Protein AF-A0A7C7PIL2-F1 (afdb_monomer)

pLDDT: mean 85.41, std 16.76, range [46.28, 98.69]

Sol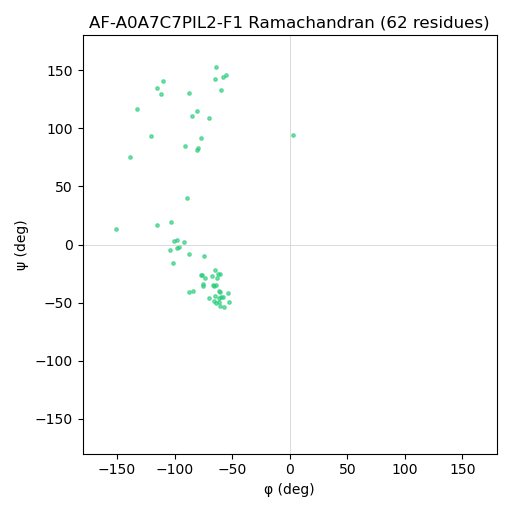vent-accessible surface area (backbone atoms only — not comparable to full-atom values): 4444 Å² total; per-residue (Å²): 145,78,87,79,79,77,76,84,73,81,71,81,82,85,74,82,87,80,81,87,81,82,77,74,58,66,83,58,42,74,69,39,97,68,72,48,72,65,59,51,50,49,54,51,53,40,44,70,77,38,44,67,63,48,54,47,59,60,50,70,80,53,91,130

Foldseek 3Di:
DPPPPPPPPPPDDPDPPDPDDDDPPPVDLVPDPDNDPVVVVVLVVCCVVPVCVSVVVVCVVDDD

Radius of gyration: 22.0 Å; Cα contacts (8 Å, |Δi|>4): 10; chains: 1; bounding box: 47×56×32 Å

Sequence (64 aa):
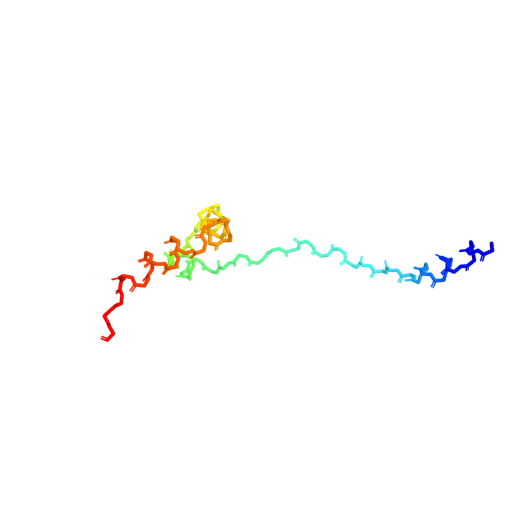MVRDAMTELDSIESMLDEQRRFPPPEPIASEAHITDLDEYQSMWRRSIADPAGFWGEIAEEFEW

Mean predicted aligned error: 10.98 Å

Secondary structure (DSSP, 8-state):
--SSTTSS--------------PPPHHHHHHSS---HHHHHHHHHHHHHSHHHHHHHHHHT---

Structure (mmCIF, N/CA/C/O backbone):
data_AF-A0A7C7PIL2-F1
#
_entry.id   AF-A0A7C7PIL2-F1
#
loop_
_atom_site.group_PDB
_atom_site.id
_atom_site.type_symbol
_atom_site.label_atom_id
_atom_site.label_alt_id
_atom_site.label_comp_id
_atom_site.label_asym_id
_atom_site.label_entity_id
_atom_site.label_seq_id
_atom_site.pdbx_PDB_ins_code
_atom_site.Cartn_x
_atom_site.Cartn_y
_atom_site.Cartn_z
_atom_site.occupancy
_atom_site.B_iso_or_equiv
_atom_site.auth_seq_id
_atom_site.auth_comp_id
_atom_site.auth_asym_id
_atom_site.auth_atom_id
_atom_site.pdbx_PDB_model_num
ATOM 1 N N . MET A 1 1 ? 33.467 -37.256 -4.928 1.00 48.19 1 MET A N 1
ATOM 2 C CA . MET A 1 1 ? 33.734 -36.939 -3.511 1.00 48.19 1 MET A CA 1
ATOM 3 C C . MET A 1 1 ? 33.148 -35.564 -3.199 1.00 4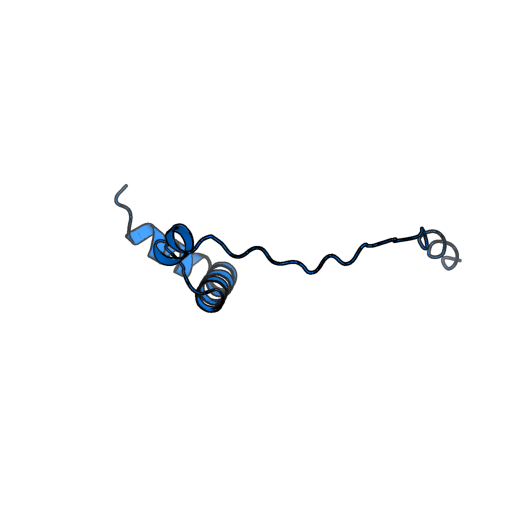8.19 1 MET A C 1
ATOM 5 O O . MET A 1 1 ? 33.882 -34.596 -3.173 1.00 48.19 1 MET A O 1
ATOM 9 N N . VAL A 1 2 ? 31.820 -35.466 -3.066 1.00 49.72 2 VAL A N 1
ATOM 10 C CA . VAL A 1 2 ? 31.106 -34.238 -2.627 1.00 49.72 2 VAL A CA 1
ATOM 11 C C . VAL A 1 2 ? 29.788 -34.576 -1.903 1.00 49.72 2 VAL A C 1
ATOM 13 O O . VAL A 1 2 ? 28.935 -33.720 -1.722 1.00 49.72 2 VAL A O 1
ATOM 16 N N . ARG A 1 3 ? 29.584 -35.844 -1.511 1.00 49.88 3 ARG A N 1
ATOM 17 C CA . ARG A 1 3 ? 28.299 -36.341 -0.986 1.00 49.88 3 ARG A CA 1
ATOM 18 C C . ARG A 1 3 ? 28.156 -36.267 0.541 1.00 49.88 3 ARG A C 1
ATOM 20 O O . ARG A 1 3 ? 27.107 -36.645 1.036 1.00 49.88 3 ARG A O 1
ATOM 27 N N . ASP A 1 4 ? 29.154 -35.743 1.250 1.00 52.88 4 ASP A N 1
ATOM 28 C CA . ASP A 1 4 ? 29.168 -35.6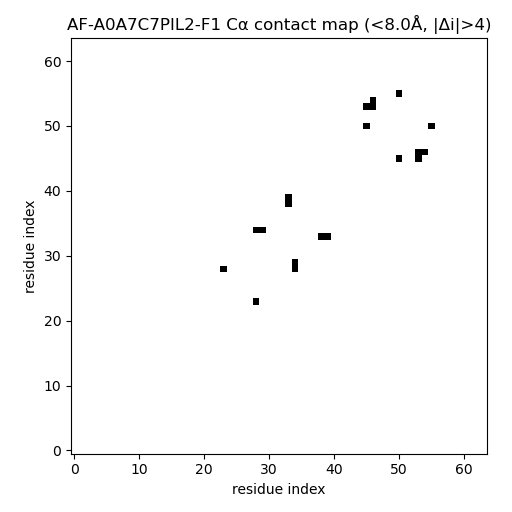78 2.722 1.00 52.88 4 ASP A CA 1
ATOM 29 C C . ASP A 1 4 ? 28.874 -34.284 3.303 1.00 52.88 4 ASP A C 1
ATOM 31 O O . ASP A 1 4 ? 28.746 -34.142 4.510 1.00 52.88 4 ASP A O 1
ATOM 35 N N . ALA A 1 5 ? 28.723 -33.241 2.478 1.00 50.69 5 ALA A N 1
ATOM 36 C CA . ALA A 1 5 ? 28.519 -31.874 2.981 1.00 50.69 5 ALA A CA 1
ATOM 37 C C . ALA A 1 5 ? 27.046 -31.500 3.258 1.00 50.69 5 ALA A C 1
ATOM 39 O O . ALA A 1 5 ? 26.787 -30.427 3.790 1.00 50.69 5 ALA A O 1
ATOM 40 N N . MET A 1 6 ? 26.073 -32.341 2.884 1.00 46.28 6 MET A N 1
ATOM 41 C CA . MET A 1 6 ? 24.636 -32.013 2.981 1.00 46.28 6 MET A CA 1
ATOM 42 C C . MET A 1 6 ? 23.932 -32.568 4.230 1.00 46.28 6 MET A C 1
ATOM 44 O O . MET A 1 6 ? 22.750 -32.297 4.409 1.00 46.28 6 MET A O 1
ATOM 48 N N . THR A 1 7 ? 24.620 -33.331 5.085 1.00 54.88 7 THR A N 1
ATOM 49 C CA . THR A 1 7 ? 23.982 -34.069 6.199 1.00 54.88 7 THR A CA 1
ATOM 50 C C . THR A 1 7 ? 24.068 -33.345 7.556 1.00 54.88 7 THR A C 1
ATOM 52 O O . THR A 1 7 ? 23.594 -33.862 8.557 1.00 54.88 7 THR A O 1
ATOM 55 N 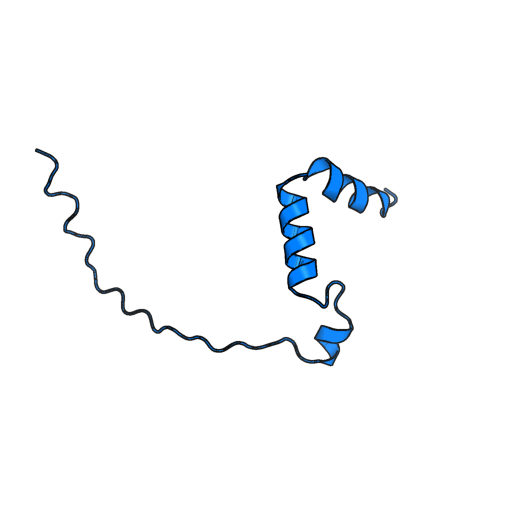N . GLU A 1 8 ? 24.616 -32.128 7.614 1.00 57.75 8 GLU A N 1
ATOM 56 C CA . GLU A 1 8 ? 24.782 -31.343 8.860 1.00 57.75 8 GLU A CA 1
ATOM 57 C C . GLU A 1 8 ? 23.738 -30.211 9.021 1.00 57.75 8 GLU A C 1
ATOM 59 O O . GLU A 1 8 ? 23.954 -29.262 9.768 1.00 57.75 8 GLU A O 1
ATOM 64 N N . LEU A 1 9 ? 22.604 -30.275 8.312 1.00 54.47 9 LEU 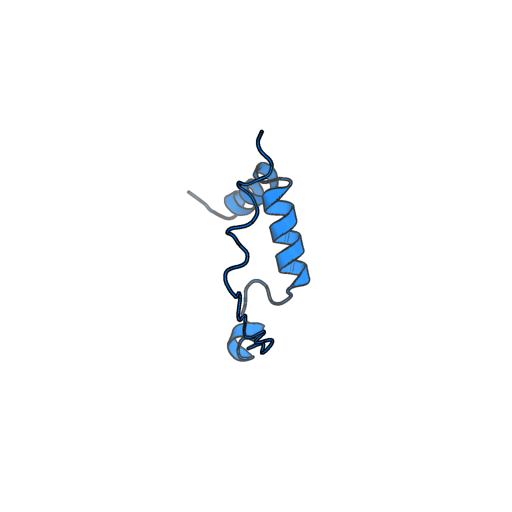A N 1
ATOM 65 C CA . LEU A 1 9 ? 21.525 -29.271 8.389 1.00 54.47 9 LEU A CA 1
ATOM 66 C C . LEU A 1 9 ? 20.206 -29.825 8.943 1.00 54.47 9 LEU A C 1
ATOM 68 O O . LEU A 1 9 ? 19.176 -29.180 8.803 1.00 54.47 9 LEU A O 1
ATOM 72 N N . ASP A 1 10 ? 20.210 -30.983 9.601 1.00 55.25 10 ASP A N 1
ATOM 73 C CA . ASP A 1 10 ? 19.007 -31.509 10.270 1.00 55.25 10 ASP A CA 1
ATOM 74 C C . ASP A 1 10 ? 18.916 -31.010 11.730 1.00 55.25 10 ASP A C 1
ATOM 76 O O . ASP A 1 10 ? 18.619 -31.736 12.681 1.00 55.25 10 ASP A O 1
ATOM 80 N N . SER A 1 11 ? 19.267 -29.734 11.928 1.00 67.50 11 SER A N 1
ATOM 81 C CA . SER A 1 11 ? 19.228 -29.061 13.225 1.00 67.50 11 SER A CA 1
ATOM 82 C C . SER A 1 11 ? 17.781 -28.694 13.560 1.00 67.50 11 SER A C 1
ATOM 84 O O . SER A 1 11 ? 17.319 -27.628 13.175 1.00 67.50 11 SER A O 1
ATOM 86 N N . ILE A 1 12 ? 17.095 -29.597 14.268 1.00 67.31 12 ILE A N 1
ATOM 87 C CA . ILE A 1 12 ? 15.784 -29.481 14.944 1.00 67.31 12 ILE A CA 1
ATOM 88 C C . ILE A 1 12 ? 15.080 -28.124 14.740 1.00 67.31 12 ILE A C 1
ATOM 90 O O . ILE A 1 12 ? 15.271 -27.178 15.509 1.00 67.31 12 ILE A O 1
ATOM 94 N N . GLU A 1 13 ? 14.203 -28.052 13.740 1.00 66.94 13 GLU A N 1
ATOM 95 C CA . GLU A 1 13 ? 13.335 -26.898 13.507 1.00 66.94 13 GLU A CA 1
ATOM 96 C C . GLU A 1 13 ? 12.007 -27.093 14.263 1.00 66.94 13 GLU A C 1
ATOM 98 O O . GLU A 1 13 ? 11.024 -27.617 13.745 1.00 66.94 13 GLU A O 1
ATOM 103 N N . SER A 1 14 ? 11.971 -26.723 15.546 1.00 68.06 14 SER A N 1
ATOM 104 C CA . SER A 1 14 ? 10.714 -26.680 16.305 1.00 68.06 14 SER A CA 1
ATOM 105 C C . SER A 1 14 ? 9.960 -25.389 15.978 1.00 68.06 14 SER A C 1
ATOM 107 O O . SER A 1 14 ? 10.027 -24.420 16.736 1.00 68.06 14 SER A O 1
ATOM 109 N N . MET A 1 15 ? 9.232 -25.363 14.862 1.00 68.50 15 MET A N 1
ATOM 110 C CA . MET A 1 15 ? 8.296 -24.274 14.576 1.00 68.50 15 MET A CA 1
ATOM 111 C C . MET A 1 15 ? 6.989 -24.499 15.333 1.00 68.50 15 MET A C 1
ATOM 113 O O . MET A 1 15 ? 6.251 -25.447 15.075 1.00 68.50 15 MET A O 1
ATOM 117 N N . LEU A 1 16 ? 6.685 -23.608 16.274 1.00 77.94 16 LEU A N 1
ATOM 118 C CA . LEU A 1 16 ? 5.309 -23.431 16.721 1.00 77.94 16 LEU A CA 1
ATOM 119 C C . LEU A 1 16 ? 4.545 -22.772 15.564 1.00 77.94 16 LEU A C 1
ATOM 121 O O . LEU A 1 16 ? 4.786 -21.606 15.259 1.00 77.94 16 LEU A O 1
ATOM 125 N N . ASP A 1 17 ? 3.664 -23.526 14.905 1.00 73.31 17 ASP A N 1
ATOM 126 C CA . ASP A 1 17 ? 2.807 -23.019 13.828 1.00 73.31 17 ASP A CA 1
ATOM 127 C C . ASP A 1 17 ? 1.601 -22.270 14.424 1.00 73.31 17 ASP A C 1
ATOM 129 O O . ASP A 1 17 ? 0.528 -22.826 14.669 1.00 73.31 17 ASP A O 1
ATOM 133 N N . GLU A 1 18 ? 1.818 -21.000 14.764 1.00 83.06 18 GLU A N 1
ATOM 134 C CA . GLU A 1 18 ? 0.790 -20.098 15.278 1.00 83.06 18 GLU A CA 1
ATOM 135 C C . GLU A 1 18 ? 0.015 -19.451 14.119 1.00 83.06 18 GLU A C 1
ATOM 137 O O . GLU A 1 18 ? 0.533 -18.603 13.397 1.00 83.06 18 GLU A O 1
ATOM 142 N N . GLN A 1 19 ? -1.257 -19.831 13.973 1.00 87.44 19 GLN A N 1
ATOM 143 C CA . GLN A 1 19 ? -2.130 -19.424 12.862 1.00 87.44 19 GLN A CA 1
ATOM 144 C C . GLN A 1 19 ? -3.104 -18.287 13.226 1.00 87.44 19 GLN A C 1
ATOM 146 O O . GLN A 1 19 ? -3.954 -17.910 12.410 1.00 87.44 19 GLN A O 1
ATOM 151 N N . ARG A 1 20 ? -3.049 -17.741 14.452 1.00 93.25 20 ARG A N 1
ATOM 152 C CA . ARG A 1 20 ? -3.941 -16.645 14.862 1.00 93.25 20 ARG A CA 1
ATOM 153 C C . ARG A 1 20 ? -3.766 -15.417 13.971 1.00 93.25 20 ARG A C 1
ATOM 155 O O . ARG A 1 20 ? -2.664 -14.926 13.747 1.00 93.25 20 ARG A O 1
ATOM 162 N N . ARG A 1 21 ? -4.901 -14.877 13.527 1.00 89.81 21 ARG A N 1
ATOM 163 C CA . ARG A 1 21 ? -4.990 -13.620 12.779 1.00 89.81 21 ARG A CA 1
ATOM 164 C C . ARG A 1 21 ? -5.635 -12.556 13.652 1.00 89.81 21 ARG A C 1
ATOM 166 O O . ARG A 1 21 ? -6.603 -12.835 14.356 1.00 89.81 21 ARG A O 1
ATOM 173 N N . PHE A 1 22 ? -5.120 -11.340 13.557 1.00 91.88 22 PHE A N 1
ATOM 174 C CA . PHE A 1 22 ? -5.631 -10.175 14.268 1.00 91.88 22 PHE A CA 1
ATOM 175 C C . PHE A 1 22 ? -6.044 -9.138 13.223 1.00 91.88 22 PHE A C 1
ATOM 177 O O . PHE A 1 22 ? -5.180 -8.412 12.731 1.00 91.88 22 PHE A O 1
ATOM 184 N N . PRO A 1 23 ? -7.321 -9.113 12.801 1.00 90.19 23 PRO A N 1
ATOM 185 C CA . PRO A 1 23 ? -7.772 -8.112 11.847 1.00 90.19 23 PRO A CA 1
ATOM 186 C C . PRO A 1 23 ? -7.672 -6.709 12.465 1.00 90.19 23 PRO A C 1
ATOM 188 O O . PRO A 1 23 ? -7.768 -6.572 13.692 1.00 90.19 23 PRO A O 1
ATOM 191 N N . PRO A 1 24 ? -7.493 -5.665 11.640 1.00 91.56 24 PRO A N 1
ATOM 192 C CA . PRO A 1 24 ? -7.563 -4.297 12.128 1.00 91.56 24 PRO A CA 1
ATOM 193 C C . PRO A 1 24 ? -8.936 -4.030 12.780 1.00 91.56 24 PRO A C 1
ATOM 195 O O . PRO A 1 24 ? -9.949 -4.559 12.313 1.00 91.56 24 PRO A O 1
ATOM 198 N N . PRO A 1 25 ? -8.996 -3.222 13.855 1.00 95.00 25 PRO A N 1
ATOM 199 C CA . PRO A 1 25 ? -10.258 -2.767 14.430 1.00 95.00 25 PRO A CA 1
ATOM 200 C C . PRO A 1 25 ? -11.138 -2.063 13.389 1.00 95.00 25 PRO A C 1
ATOM 202 O O . PRO A 1 25 ? -10.625 -1.342 12.537 1.00 95.00 25 PRO A O 1
ATOM 205 N N . GLU A 1 26 ? -12.459 -2.220 13.496 1.00 94.00 26 GLU A N 1
ATOM 206 C CA . GLU A 1 26 ? -13.431 -1.717 12.508 1.00 94.00 26 GLU A CA 1
ATOM 207 C C . GLU A 1 26 ? -13.314 -0.211 12.188 1.00 94.00 26 GLU A C 1
ATOM 209 O O . GLU A 1 26 ? -13.302 0.114 10.998 1.00 94.00 26 GLU A O 1
ATOM 214 N N . PRO A 1 27 ? -13.090 0.696 13.165 1.00 94.38 27 PRO A N 1
ATOM 215 C CA . PRO A 1 27 ? -12.939 2.121 12.858 1.00 94.38 27 PRO A CA 1
ATOM 216 C C . PRO A 1 27 ? -11.716 2.422 11.984 1.00 94.38 27 PRO A C 1
ATOM 218 O O . PRO A 1 27 ? -11.716 3.370 11.215 1.00 94.38 27 PRO A O 1
ATOM 221 N N . ILE A 1 28 ? -10.665 1.604 12.089 1.00 92.88 28 ILE A N 1
ATOM 222 C CA . ILE A 1 28 ? -9.445 1.756 11.284 1.00 92.88 28 ILE A CA 1
ATOM 223 C C . ILE A 1 28 ? -9.632 1.084 9.922 1.00 92.88 28 ILE A C 1
ATOM 225 O O . ILE A 1 28 ? -9.190 1.603 8.903 1.00 92.88 28 ILE A O 1
ATOM 229 N N . ALA A 1 29 ? -10.281 -0.081 9.903 1.00 93.44 29 ALA A N 1
ATOM 230 C CA . ALA A 1 29 ? -10.497 -0.852 8.687 1.00 93.44 29 ALA A CA 1
ATOM 231 C C . ALA A 1 29 ? -11.413 -0.126 7.687 1.00 93.44 29 ALA A C 1
ATOM 233 O O . ALA A 1 29 ? -11.188 -0.226 6.486 1.00 93.44 29 ALA A O 1
ATOM 234 N N . SER A 1 30 ? -12.423 0.603 8.171 1.00 93.00 30 SER A N 1
ATOM 235 C CA . SER A 1 30 ? -13.393 1.321 7.332 1.00 93.00 30 SER A CA 1
ATOM 236 C C . SER A 1 30 ? -12.851 2.622 6.726 1.00 93.00 30 SER A C 1
ATOM 238 O O . SER A 1 30 ? -13.310 3.031 5.663 1.00 93.00 30 SER A O 1
ATOM 240 N N . GLU A 1 31 ? -11.861 3.248 7.367 1.00 95.25 31 GLU A N 1
ATOM 241 C CA . GLU A 1 31 ? -11.231 4.498 6.913 1.00 95.25 31 GLU A CA 1
ATOM 242 C C . GLU A 1 31 ? -9.934 4.271 6.113 1.00 95.25 31 GLU A C 1
ATOM 244 O O . GLU A 1 31 ? -9.304 5.225 5.652 1.00 95.25 31 GLU A O 1
ATOM 249 N N . ALA A 1 32 ? -9.503 3.018 5.947 1.00 95.38 32 ALA A N 1
ATOM 250 C CA . ALA A 1 32 ? -8.286 2.691 5.218 1.00 95.38 32 ALA A CA 1
ATOM 251 C C . ALA A 1 32 ? -8.397 3.063 3.730 1.00 95.38 32 ALA A C 1
ATOM 253 O O . ALA A 1 32 ? -9.418 2.832 3.088 1.00 95.38 32 ALA A O 1
ATOM 254 N N . HIS A 1 33 ? -7.299 3.553 3.147 1.00 94.81 33 HIS A N 1
ATOM 255 C CA . HIS A 1 33 ? -7.219 3.820 1.704 1.00 94.81 33 HIS A CA 1
ATOM 256 C C . HIS A 1 33 ? -7.435 2.568 0.844 1.00 94.81 33 HIS A C 1
ATOM 258 O O . HIS A 1 33 ? -7.842 2.683 -0.305 1.00 94.81 33 HIS A O 1
ATOM 264 N N . ILE A 1 34 ? -7.157 1.387 1.403 1.00 95.06 34 ILE A N 1
ATOM 265 C CA . ILE A 1 34 ? -7.444 0.090 0.795 1.00 95.06 34 ILE A CA 1
ATOM 266 C C . ILE A 1 34 ? -8.115 -0.764 1.870 1.00 95.06 34 ILE A C 1
ATOM 268 O O . ILE A 1 34 ? -7.506 -1.053 2.903 1.00 95.06 34 ILE A O 1
ATOM 272 N N . THR A 1 35 ? -9.370 -1.141 1.637 1.00 94.25 35 THR A N 1
ATOM 273 C CA . THR A 1 35 ? -10.200 -1.880 2.611 1.00 94.25 35 THR A CA 1
ATOM 274 C C . THR A 1 35 ? -10.294 -3.373 2.294 1.00 94.25 35 THR A C 1
ATOM 276 O O . THR A 1 35 ? -10.641 -4.173 3.164 1.00 94.25 35 THR A O 1
ATOM 279 N N . ASP A 1 36 ? -9.935 -3.756 1.066 1.00 93.25 36 ASP A N 1
ATOM 280 C CA . ASP A 1 36 ? -10.007 -5.119 0.559 1.00 93.25 36 ASP A CA 1
ATOM 281 C C . ASP A 1 36 ? -8.611 -5.687 0.246 1.00 93.25 36 ASP A C 1
ATOM 283 O O . ASP A 1 36 ? -7.746 -5.039 -0.351 1.00 93.25 36 ASP A O 1
ATOM 287 N N . LEU A 1 37 ? -8.370 -6.930 0.670 1.00 92.94 37 LEU A N 1
ATOM 288 C CA . LEU A 1 37 ? -7.059 -7.559 0.515 1.00 92.94 37 LEU A CA 1
ATOM 289 C C . LEU A 1 37 ? -6.777 -7.966 -0.939 1.00 92.94 37 LEU A C 1
ATOM 291 O O . LEU A 1 37 ? -5.611 -8.013 -1.342 1.00 92.94 37 LEU A O 1
ATOM 295 N N . ASP A 1 38 ? -7.803 -8.277 -1.728 1.00 96.62 38 ASP A N 1
ATOM 296 C CA . ASP A 1 38 ? -7.633 -8.636 -3.135 1.00 96.62 38 ASP A CA 1
ATOM 297 C C . ASP A 1 38 ? -7.338 -7.393 -3.982 1.00 96.62 38 ASP A C 1
ATOM 299 O O . ASP A 1 38 ? -6.485 -7.459 -4.875 1.00 96.62 38 ASP A O 1
ATOM 303 N N . GLU A 1 39 ? -7.943 -6.250 -3.647 1.00 97.06 39 GLU A N 1
ATOM 304 C CA . GLU A 1 39 ? -7.586 -4.935 -4.186 1.00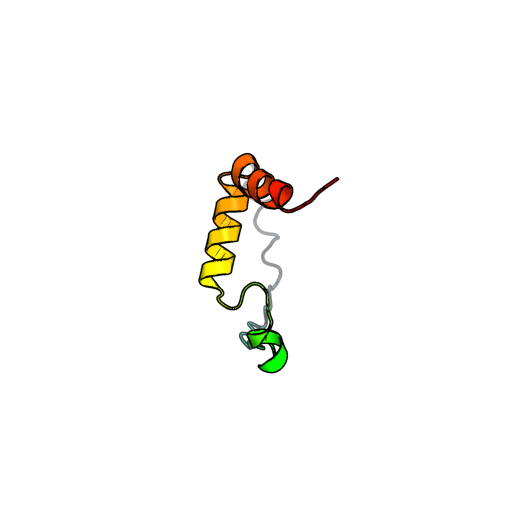 97.06 39 GLU A CA 1
ATOM 305 C C . GLU A 1 39 ? -6.108 -4.619 -3.927 1.00 97.06 39 GLU A C 1
ATOM 307 O O . GLU A 1 39 ? -5.353 -4.402 -4.882 1.00 97.06 39 GLU A O 1
ATOM 312 N N . TYR A 1 40 ? -5.660 -4.704 -2.666 1.00 96.88 40 TYR A N 1
ATOM 313 C CA . TYR A 1 40 ? -4.247 -4.529 -2.313 1.00 96.88 40 TYR A CA 1
ATOM 314 C C . TYR A 1 40 ? -3.340 -5.443 -3.144 1.00 96.88 40 TYR A C 1
ATOM 316 O O . TYR A 1 40 ? -2.359 -4.988 -3.734 1.00 96.88 40 TYR A O 1
ATOM 324 N N . GLN A 1 41 ? -3.665 -6.737 -3.225 1.00 98.12 41 GLN A N 1
ATOM 325 C CA . GLN A 1 41 ? -2.850 -7.682 -3.980 1.00 98.12 41 GLN A CA 1
ATOM 326 C C . GLN A 1 41 ? -2.835 -7.368 -5.480 1.00 98.12 41 GLN A C 1
ATOM 328 O O . GLN A 1 41 ? -1.821 -7.593 -6.138 1.00 98.12 41 GLN A O 1
ATOM 333 N N . SER A 1 42 ? -3.938 -6.877 -6.047 1.00 98.06 42 SER A N 1
ATOM 334 C CA . SER A 1 42 ? -4.006 -6.458 -7.449 1.00 98.06 42 SER A CA 1
ATOM 335 C C . SER A 1 42 ? -3.081 -5.270 -7.714 1.00 98.06 42 SER A C 1
ATOM 337 O O . SER A 1 42 ? -2.226 -5.341 -8.603 1.00 98.06 42 SER A O 1
ATOM 339 N N . MET A 1 43 ? -3.175 -4.229 -6.881 1.00 98.12 43 MET A N 1
ATOM 340 C CA . MET A 1 43 ? -2.300 -3.056 -6.945 1.00 98.12 43 MET A CA 1
ATOM 341 C C . MET A 1 43 ? -0.831 -3.443 -6.765 1.00 98.12 43 MET A C 1
ATOM 343 O O . MET A 1 43 ? 0.017 -3.022 -7.548 1.00 98.12 43 MET A O 1
ATOM 347 N N . TRP A 1 44 ? -0.528 -4.303 -5.788 1.00 98.31 44 TRP A N 1
ATOM 348 C CA . TRP A 1 44 ? 0.825 -4.801 -5.543 1.00 98.31 44 TRP A CA 1
ATOM 349 C C . TRP A 1 44 ? 1.380 -5.591 -6.733 1.00 98.31 44 TRP A C 1
ATOM 351 O O . TRP A 1 44 ? 2.504 -5.352 -7.165 1.00 98.31 44 TRP A O 1
ATOM 361 N N . ARG A 1 45 ? 0.601 -6.504 -7.324 1.00 98.69 45 ARG A N 1
ATOM 362 C CA . ARG A 1 45 ? 1.050 -7.236 -8.520 1.00 98.69 45 ARG A CA 1
ATOM 363 C C . ARG A 1 45 ? 1.335 -6.281 -9.677 1.00 98.69 45 ARG A C 1
ATOM 365 O O . ARG A 1 45 ? 2.339 -6.457 -10.364 1.00 98.69 45 ARG A O 1
ATOM 372 N N . ARG A 1 46 ? 0.488 -5.265 -9.878 1.00 98.50 46 ARG A N 1
ATOM 373 C CA . ARG A 1 46 ? 0.687 -4.249 -10.919 1.00 98.50 46 ARG A CA 1
ATOM 374 C C . ARG A 1 46 ? 1.938 -3.412 -10.663 1.00 98.50 46 ARG A C 1
ATOM 376 O O . ARG A 1 46 ? 2.709 -3.224 -11.596 1.00 98.50 46 ARG A O 1
ATOM 383 N N . SER A 1 47 ? 2.176 -2.973 -9.428 1.00 98.50 47 SER A N 1
ATOM 384 C CA . SER A 1 47 ? 3.341 -2.143 -9.095 1.00 98.50 47 SER A CA 1
ATOM 385 C C . SER A 1 47 ? 4.677 -2.846 -9.350 1.00 98.50 47 SER A C 1
ATOM 387 O O . SER A 1 47 ? 5.679 -2.183 -9.609 1.00 98.50 47 SER A O 1
ATOM 389 N N . ILE A 1 48 ? 4.689 -4.184 -9.327 1.00 98.56 48 ILE A N 1
ATOM 390 C CA . ILE A 1 48 ? 5.850 -5.004 -9.692 1.00 98.56 48 ILE A CA 1
ATOM 391 C C . ILE A 1 48 ? 5.897 -5.308 -11.197 1.00 98.56 48 ILE A C 1
ATOM 393 O O . ILE A 1 48 ? 6.977 -5.284 -11.785 1.00 98.56 48 ILE A O 1
ATOM 397 N N . ALA A 1 49 ? 4.758 -5.615 -11.826 1.00 98.69 49 ALA A N 1
ATOM 398 C CA . ALA A 1 49 ? 4.700 -6.003 -13.238 1.00 98.69 49 ALA A CA 1
ATOM 399 C C . ALA A 1 49 ? 4.873 -4.821 -14.211 1.00 98.69 49 ALA A C 1
ATOM 401 O O . ALA A 1 49 ? 5.459 -4.993 -15.278 1.00 98.69 49 ALA A O 1
ATOM 402 N N . ASP A 1 50 ? 4.378 -3.640 -13.842 1.00 98.62 50 ASP A N 1
ATOM 403 C CA . ASP A 1 50 ? 4.489 -2.386 -14.593 1.00 98.62 50 ASP A CA 1
ATOM 404 C C . ASP A 1 50 ? 4.790 -1.218 -13.633 1.00 98.62 50 ASP A C 1
ATOM 406 O O . ASP A 1 50 ? 3.910 -0.417 -13.301 1.00 98.62 50 ASP A O 1
ATOM 410 N N . PRO A 1 51 ? 6.036 -1.119 -13.140 1.00 98.44 51 PRO A N 1
ATOM 411 C CA . PRO A 1 51 ? 6.401 -0.106 -12.156 1.00 98.44 51 PRO A CA 1
ATOM 412 C C . PRO A 1 51 ? 6.333 1.314 -12.725 1.00 98.44 51 PRO A C 1
ATOM 414 O O . PRO A 1 51 ? 5.974 2.237 -12.001 1.00 98.44 51 PRO A O 1
ATOM 417 N N . ALA A 1 52 ? 6.674 1.501 -14.005 1.00 98.31 52 ALA A N 1
ATOM 418 C CA . ALA A 1 52 ? 6.683 2.820 -14.630 1.00 9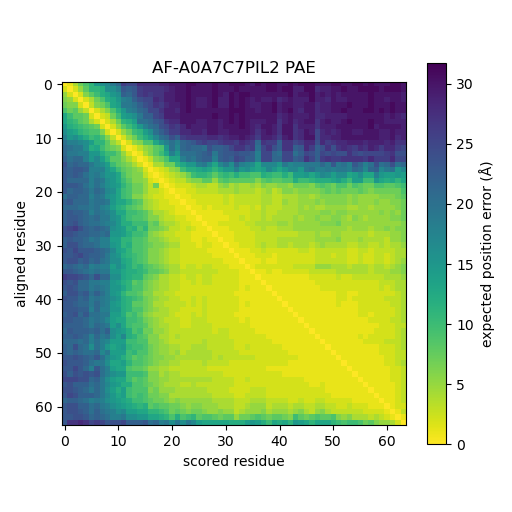8.31 52 ALA A CA 1
ATOM 419 C C . ALA A 1 52 ? 5.262 3.365 -14.808 1.00 98.31 52 ALA A C 1
ATOM 421 O O . ALA A 1 52 ? 5.020 4.516 -14.454 1.00 98.31 52 ALA A O 1
ATOM 422 N N . GLY A 1 53 ? 4.327 2.544 -15.301 1.00 98.25 53 GLY A N 1
ATOM 423 C CA . GLY A 1 53 ? 2.926 2.942 -15.420 1.00 98.25 53 GLY A CA 1
ATOM 424 C C . GLY A 1 53 ? 2.278 3.163 -14.056 1.00 98.25 53 GLY A C 1
ATOM 425 O O . GLY A 1 53 ? 1.693 4.213 -13.818 1.00 98.25 53 GLY A O 1
ATOM 426 N N . PHE A 1 54 ? 2.448 2.218 -13.126 1.00 98.44 54 PHE A N 1
ATOM 427 C CA . PHE A 1 54 ? 1.839 2.309 -11.797 1.00 98.44 54 PHE A CA 1
ATOM 428 C C . PHE A 1 54 ? 2.297 3.547 -11.016 1.00 98.44 54 PHE A C 1
ATOM 430 O O . PHE A 1 54 ? 1.471 4.320 -10.539 1.00 98.44 54 PHE A O 1
ATOM 437 N N . TRP A 1 55 ? 3.611 3.754 -10.879 1.00 97.25 55 TRP A N 1
ATOM 438 C CA . TRP A 1 55 ? 4.120 4.893 -10.113 1.00 97.25 55 TRP A CA 1
ATOM 439 C C . TRP A 1 55 ? 4.015 6.214 -10.873 1.00 97.25 55 TRP A C 1
ATOM 441 O O . TRP A 1 55 ? 3.913 7.256 -10.232 1.00 97.25 55 TRP A O 1
ATOM 451 N N . GLY A 1 56 ? 4.018 6.181 -12.210 1.00 97.44 56 GLY A N 1
ATOM 452 C CA . GLY A 1 56 ? 3.764 7.356 -13.041 1.00 97.44 56 GLY A CA 1
ATOM 453 C C . GLY A 1 56 ? 2.372 7.931 -12.798 1.00 97.44 56 GLY A C 1
ATOM 454 O O . GLY A 1 56 ? 2.264 9.112 -12.495 1.00 97.44 56 GLY A O 1
ATOM 455 N N . GLU A 1 57 ? 1.337 7.085 -12.825 1.00 97.06 57 GLU A N 1
ATOM 456 C CA . GLU A 1 57 ? -0.048 7.487 -12.527 1.00 97.06 57 GLU A CA 1
ATOM 457 C C . GLU A 1 57 ? -0.175 8.098 -11.125 1.00 97.06 57 GLU A C 1
ATOM 459 O O . GLU A 1 57 ? -0.754 9.167 -10.970 1.00 97.06 57 GLU A O 1
ATOM 464 N N . ILE A 1 58 ? 0.434 7.473 -10.109 1.00 95.88 58 ILE A N 1
ATOM 465 C CA . ILE A 1 58 ? 0.432 8.009 -8.736 1.00 95.88 58 ILE A CA 1
ATOM 466 C C . ILE A 1 58 ? 1.119 9.378 -8.678 1.00 95.88 58 ILE A C 1
ATOM 468 O O . ILE A 1 58 ? 0.670 10.267 -7.963 1.00 95.88 58 ILE A O 1
ATOM 472 N N . ALA A 1 59 ? 2.222 9.563 -9.403 1.00 96.50 59 ALA A N 1
ATOM 473 C CA . ALA A 1 59 ? 2.968 10.815 -9.387 1.00 96.50 59 ALA A CA 1
ATOM 474 C C . ALA A 1 59 ? 2.191 11.988 -10.011 1.00 96.50 59 ALA A C 1
ATOM 476 O O . ALA A 1 59 ? 2.424 13.126 -9.604 1.00 96.50 59 ALA A O 1
ATOM 477 N N . GLU A 1 60 ? 1.271 11.729 -10.948 1.00 96.38 60 GLU A N 1
ATOM 478 C CA . GLU A 1 60 ? 0.403 12.753 -11.555 1.00 96.38 60 GLU A CA 1
ATOM 479 C C . GLU A 1 60 ? -0.561 13.395 -10.545 1.00 96.38 60 GLU A C 1
ATOM 481 O O . GLU A 1 60 ? -1.011 14.519 -10.761 1.00 9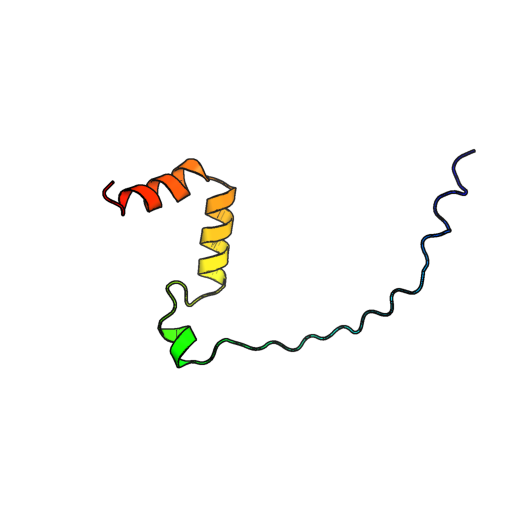6.38 60 GLU A O 1
ATOM 486 N N . GLU A 1 61 ? -0.846 12.728 -9.422 1.00 94.38 61 GLU A N 1
ATOM 487 C CA . GLU A 1 61 ? -1.686 13.270 -8.344 1.00 94.38 61 GLU A CA 1
ATOM 488 C C . GLU A 1 61 ? -0.975 14.347 -7.503 1.00 94.38 61 GLU A C 1
ATOM 490 O O . GLU A 1 61 ? -1.611 15.021 -6.690 1.00 94.38 61 GLU A O 1
ATOM 495 N N . PHE A 1 62 ? 0.336 14.531 -7.689 1.00 94.69 62 PHE A N 1
ATOM 496 C CA . PHE A 1 62 ? 1.145 15.478 -6.928 1.00 94.69 62 PHE A CA 1
ATOM 497 C C . PHE A 1 62 ? 1.631 16.631 -7.810 1.00 94.69 62 PHE A C 1
ATOM 499 O O . PHE A 1 62 ? 2.249 16.426 -8.854 1.00 94.69 62 PHE A O 1
ATOM 506 N N . GLU A 1 63 ? 1.419 17.863 -7.346 1.00 88.19 63 GLU A N 1
ATOM 507 C CA . GLU A 1 63 ? 2.104 19.042 -7.880 1.00 88.19 63 GLU A CA 1
ATOM 508 C C . GLU A 1 63 ? 3.430 19.232 -7.133 1.00 88.19 63 GLU A C 1
ATOM 510 O O . GLU A 1 63 ? 3.469 19.201 -5.900 1.00 88.19 63 GLU A O 1
ATOM 515 N N . TRP A 1 64 ? 4.513 19.405 -7.892 1.00 79.75 64 TRP A N 1
ATOM 516 C CA . TRP A 1 64 ? 5.882 19.545 -7.388 1.00 79.75 64 TRP A CA 1
ATOM 517 C C . TRP A 1 64 ? 6.402 20.966 -7.592 1.00 79.75 64 TRP A C 1
ATOM 519 O O . TRP A 1 64 ? 6.183 21.521 -8.695 1.00 79.75 64 TRP A O 1
#